Protein AF-A0A538KBG3-F1 (afdb_monomer)

Solvent-accessible surface area (backbone atoms only — not comparable to full-atom values): 5338 Å² total; per-residue (Å²): 96,61,66,56,20,49,51,47,31,50,52,24,48,50,55,20,46,52,37,50,50,42,46,49,40,60,74,72,62,55,62,70,88,40,67,69,52,41,52,44,47,64,62,32,49,74,69,29,54,88,30,61,75,75,52,90,53,98,46,68,69,59,27,49,48,51,21,41,47,48,36,24,52,49,38,38,50,53,22,48,50,52,20,48,51,43,40,48,58,51,57,64,70,69,75,67,86,84,125

pLDDT: mean 81.26, std 8.79, range [55.09, 90.75]

Radius of gyration: 18.02 Å; Cα contacts (8 Å, |Δi|>4): 89; chains: 1; bounding box: 39×24×62 Å

Foldseek 3Di:
DLVVLVVLLVVLLVLLVLLVVLLVCLLVVPDCPDPVNVVSCVSQCVQLVVQQVVDDDPDPNVSSCVSSVVSSVVSNVVSNVSSVVVVVVVVVVVPDPDD

Nearest PDB structures (foldseek):
  4k1c-assembly2_B  TM=3.228E-01  e=3.472E+00  Saccharomyces cerevisiae S288C

Secondary structure (DSSP, 8-state):
-HHHHHHHHHHHHHHHHHHHHHHHHHHTT--TTSHHHHHHHHHHHHHHGGGTTS---S-HHHHHHHHHHHHHHHHHHHHHHHHHHHHHHHHHTT-----

Structure (mmCIF, N/CA/C/O backbone):
data_AF-A0A538KBG3-F1
#
_entry.id   AF-A0A538KBG3-F1
#
loop_
_atom_site.group_PDB
_atom_site.id
_atom_site.type_symbol
_atom_site.label_atom_id
_atom_site.label_alt_id
_atom_site.label_comp_id
_atom_site.label_asym_id
_atom_site.label_entity_id
_atom_site.label_seq_id
_atom_site.pdbx_PDB_ins_code
_atom_site.Cartn_x
_atom_site.Cartn_y
_atom_site.Cartn_z
_atom_site.occupancy
_atom_site.B_iso_or_equiv
_atom_site.auth_seq_id
_atom_site.auth_comp_id
_atom_site.auth_asym_id
_atom_site.auth_atom_id
_atom_site.pdbx_PDB_model_num
ATOM 1 N N . MET A 1 1 ? 10.087 -5.346 -22.997 1.00 59.88 1 MET A N 1
ATOM 2 C CA . MET A 1 1 ? 10.309 -4.409 -21.867 1.00 59.88 1 MET A CA 1
ATOM 3 C C . MET A 1 1 ? 9.057 -3.626 -21.465 1.00 59.88 1 MET A C 1
ATOM 5 O O . MET A 1 1 ? 8.772 -3.558 -20.277 1.00 59.88 1 MET A O 1
ATOM 9 N N . LEU A 1 2 ? 8.249 -3.119 -22.406 1.00 71.81 2 LEU A N 1
ATOM 10 C CA . LEU A 1 2 ? 6.992 -2.413 -22.084 1.00 71.81 2 LEU A CA 1
ATOM 11 C C . LEU A 1 2 ? 5.945 -3.284 -21.355 1.00 71.81 2 LEU A C 1
ATOM 13 O O . LEU A 1 2 ? 5.249 -2.791 -20.471 1.00 71.81 2 LEU A O 1
ATOM 17 N N . LEU A 1 3 ? 5.865 -4.583 -21.675 1.00 77.38 3 LEU A N 1
ATOM 18 C CA . LEU A 1 3 ? 5.010 -5.539 -20.953 1.00 77.38 3 LEU A CA 1
ATOM 19 C C . LEU A 1 3 ? 5.430 -5.697 -19.484 1.00 77.38 3 LEU A C 1
ATOM 21 O O . LEU A 1 3 ? 4.574 -5.685 -18.606 1.00 77.38 3 LEU A O 1
ATOM 25 N N . LEU A 1 4 ? 6.738 -5.755 -19.213 1.00 77.00 4 LEU A N 1
ATOM 26 C CA . LEU A 1 4 ? 7.277 -5.844 -17.854 1.00 77.00 4 LEU A CA 1
ATOM 27 C C . LEU A 1 4 ? 6.943 -4.578 -17.046 1.00 77.00 4 LEU A C 1
ATOM 29 O O . LEU A 1 4 ? 6.451 -4.669 -15.927 1.00 77.00 4 LEU A O 1
ATOM 33 N N . ALA A 1 5 ? 7.122 -3.395 -17.646 1.00 74.38 5 ALA A N 1
ATOM 34 C CA . ALA A 1 5 ? 6.746 -2.123 -17.028 1.00 74.38 5 ALA A CA 1
ATOM 35 C C . ALA A 1 5 ? 5.242 -2.055 -16.702 1.00 74.38 5 ALA A C 1
ATOM 37 O O . ALA A 1 5 ? 4.861 -1.580 -15.631 1.00 74.38 5 ALA A O 1
ATOM 38 N N . ARG A 1 6 ? 4.382 -2.568 -17.597 1.00 80.38 6 ARG A N 1
ATOM 39 C CA . ARG A 1 6 ? 2.940 -2.691 -17.340 1.00 80.38 6 ARG A CA 1
ATOM 40 C C . ARG A 1 6 ? 2.647 -3.649 -16.193 1.00 80.38 6 ARG A C 1
ATOM 42 O O . ARG A 1 6 ? 1.875 -3.279 -15.322 1.00 80.38 6 ARG A O 1
ATOM 49 N N . MET A 1 7 ? 3.277 -4.822 -16.153 1.00 84.81 7 MET A N 1
ATOM 50 C CA . MET A 1 7 ? 3.083 -5.785 -15.064 1.00 84.81 7 MET A CA 1
ATOM 51 C C . MET A 1 7 ? 3.463 -5.195 -13.704 1.00 84.81 7 MET A C 1
ATOM 53 O O . MET A 1 7 ? 2.672 -5.283 -12.771 1.00 84.81 7 MET A O 1
ATOM 57 N N . VAL A 1 8 ? 4.616 -4.525 -13.604 1.00 82.44 8 VAL A N 1
ATOM 58 C CA . VAL A 1 8 ? 5.054 -3.864 -12.362 1.00 82.44 8 VAL A CA 1
ATOM 59 C C . VAL A 1 8 ? 4.066 -2.780 -11.938 1.00 82.44 8 VAL A C 1
ATOM 61 O O . VAL A 1 8 ? 3.675 -2.725 -10.774 1.00 82.44 8 VAL A O 1
ATOM 64 N N . LYS A 1 9 ? 3.608 -1.949 -12.884 1.00 82.06 9 LYS A N 1
ATOM 65 C CA . LYS A 1 9 ? 2.594 -0.929 -12.602 1.00 82.06 9 LYS A CA 1
ATOM 66 C C . LYS A 1 9 ? 1.297 -1.555 -12.090 1.00 82.06 9 LYS A C 1
ATOM 68 O O . LYS A 1 9 ? 0.740 -1.070 -11.108 1.00 82.06 9 LYS A O 1
ATOM 73 N N . THR A 1 10 ? 0.815 -2.607 -12.751 1.00 85.12 10 THR A N 1
ATOM 74 C CA . THR A 1 10 ? -0.421 -3.296 -12.370 1.00 85.12 10 THR A CA 1
ATOM 75 C C . THR A 1 10 ? -0.289 -3.903 -10.982 1.00 85.12 10 THR A C 1
ATOM 77 O O . THR A 1 10 ? -1.151 -3.657 -10.149 1.00 85.12 10 THR A O 1
ATOM 80 N N . LEU A 1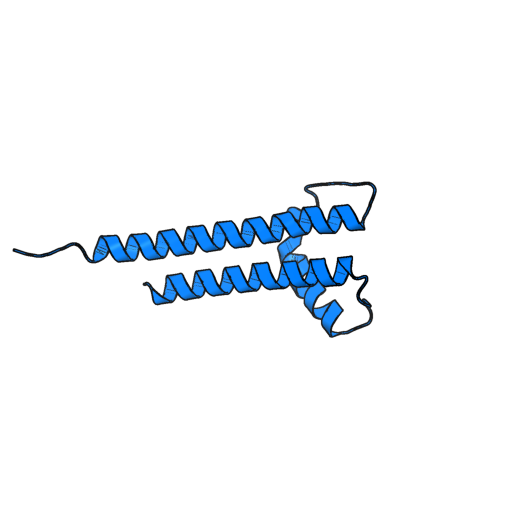 11 ? 0.808 -4.608 -10.695 1.00 87.81 11 LEU A N 1
ATOM 81 C CA . LEU A 1 11 ? 1.061 -5.192 -9.377 1.00 87.81 11 LEU A CA 1
ATOM 82 C C . LEU A 1 11 ? 1.082 -4.129 -8.280 1.00 87.81 11 LEU A C 1
ATOM 84 O O . LEU A 1 11 ? 0.377 -4.268 -7.287 1.00 87.81 11 LEU A O 1
ATOM 88 N N . ALA A 1 12 ? 1.815 -3.034 -8.476 1.00 83.06 12 ALA A N 1
ATOM 89 C CA . ALA A 1 12 ? 1.838 -1.953 -7.496 1.00 83.06 12 ALA A CA 1
ATOM 90 C C . ALA A 1 12 ? 0.466 -1.284 -7.311 1.00 83.06 12 ALA A C 1
ATOM 92 O O . ALA A 1 12 ? 0.102 -0.930 -6.193 1.00 83.06 12 ALA A O 1
ATOM 93 N N . SER A 1 13 ? -0.315 -1.150 -8.388 1.00 79.62 13 SER A N 1
ATOM 94 C CA . SER A 1 13 ? -1.682 -0.616 -8.306 1.00 79.62 13 SER A CA 1
ATOM 95 C C . SER A 1 13 ? -2.608 -1.559 -7.537 1.00 79.62 13 SER A C 1
ATOM 97 O O . SER A 1 13 ? -3.422 -1.096 -6.747 1.00 79.62 13 SER A O 1
ATOM 99 N N . VAL A 1 14 ? -2.465 -2.874 -7.735 1.00 88.31 14 VAL A N 1
ATOM 100 C CA . VAL A 1 14 ? -3.218 -3.893 -6.993 1.00 88.31 14 VAL A CA 1
ATOM 101 C C . VAL A 1 14 ? -2.862 -3.831 -5.511 1.00 88.31 14 VAL A C 1
ATOM 103 O O . VAL A 1 14 ? -3.766 -3.725 -4.694 1.00 88.31 14 VAL A O 1
ATOM 106 N N . VAL A 1 15 ? -1.572 -3.807 -5.161 1.00 86.12 15 VAL A N 1
ATOM 107 C CA . VAL A 1 15 ? -1.108 -3.694 -3.766 1.00 86.12 15 VAL A CA 1
ATOM 108 C C . VAL A 1 15 ? -1.671 -2.440 -3.094 1.00 86.12 15 VAL A C 1
ATOM 110 O O . VAL A 1 15 ? -2.259 -2.534 -2.022 1.00 86.12 15 VAL A O 1
ATOM 113 N N . ALA A 1 16 ? -1.558 -1.275 -3.741 1.00 84.62 16 ALA A N 1
ATOM 114 C CA . ALA A 1 16 ? -2.140 -0.041 -3.217 1.00 84.62 16 ALA A CA 1
ATOM 115 C C . ALA A 1 16 ? -3.669 -0.142 -3.070 1.00 84.62 16 ALA A C 1
ATOM 117 O O . ALA A 1 16 ? -4.227 0.341 -2.089 1.00 84.62 16 ALA A O 1
ATOM 118 N N . GLY A 1 17 ? -4.342 -0.799 -4.019 1.00 83.00 17 GLY A N 1
ATOM 119 C CA . GLY A 1 17 ? -5.778 -1.055 -3.971 1.00 83.00 17 GLY A CA 1
ATOM 120 C C . GLY A 1 17 ? -6.198 -1.914 -2.778 1.00 83.00 17 GLY A C 1
ATOM 121 O O . GLY A 1 17 ? -7.167 -1.560 -2.112 1.00 83.00 17 GLY A O 1
ATOM 122 N N . VAL A 1 18 ? -5.464 -2.990 -2.469 1.00 88.69 18 VAL A N 1
ATOM 123 C CA . VAL A 1 18 ? -5.752 -3.859 -1.311 1.00 88.69 18 VAL A CA 1
ATOM 124 C C . VAL A 1 18 ? -5.675 -3.054 -0.009 1.00 88.69 18 VAL A C 1
ATOM 126 O O . VAL A 1 18 ? -6.648 -3.047 0.741 1.00 88.69 18 VAL A O 1
ATOM 129 N N . ILE A 1 19 ? -4.623 -2.243 0.165 1.00 87.25 19 ILE A N 1
ATOM 130 C CA . ILE A 1 19 ? -4.457 -1.379 1.348 1.00 87.25 19 ILE A CA 1
ATOM 131 C C . ILE A 1 19 ? -5.610 -0.376 1.475 1.00 87.25 19 ILE A C 1
ATOM 133 O O . ILE A 1 19 ? -6.141 -0.161 2.564 1.00 87.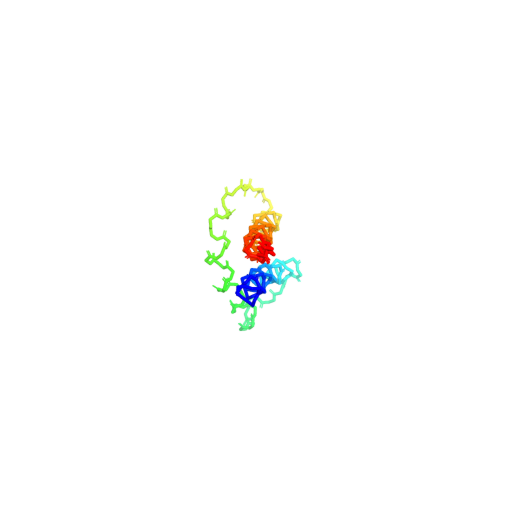25 19 ILE A O 1
ATOM 137 N N . VAL A 1 20 ? -6.037 0.239 0.365 1.00 86.31 20 VAL A N 1
ATOM 138 C CA . VAL A 1 20 ? -7.183 1.164 0.367 1.00 86.31 20 VAL A CA 1
ATOM 139 C C . VAL A 1 20 ? -8.469 0.449 0.776 1.00 86.31 20 VAL A C 1
ATOM 141 O O . VAL A 1 20 ? -9.239 0.998 1.564 1.00 86.31 20 VAL A O 1
ATOM 144 N N . VAL A 1 21 ? -8.704 -0.774 0.294 1.00 88.81 21 VAL A N 1
ATOM 145 C CA . VAL A 1 21 ? -9.865 -1.574 0.706 1.00 88.81 21 VAL A CA 1
ATOM 146 C C . VAL A 1 21 ? -9.815 -1.862 2.206 1.00 88.81 21 VAL A C 1
ATOM 148 O O . VAL A 1 21 ? -10.823 -1.646 2.876 1.00 88.81 21 VAL A O 1
ATOM 151 N N . GLY A 1 22 ? -8.664 -2.252 2.762 1.00 86.62 22 GLY A N 1
ATOM 152 C CA . GLY A 1 22 ? -8.502 -2.439 4.206 1.00 86.62 22 GLY A CA 1
ATOM 153 C C . GLY A 1 22 ? -8.825 -1.186 5.016 1.00 86.62 22 GLY A C 1
ATOM 154 O O . GLY A 1 22 ? -9.581 -1.254 5.988 1.00 86.62 22 GLY A O 1
ATOM 155 N N . ILE A 1 23 ? -8.344 -0.017 4.575 1.00 86.06 23 ILE A N 1
ATOM 156 C CA . ILE A 1 23 ? -8.676 1.275 5.198 1.00 86.06 23 ILE A CA 1
ATOM 157 C C . ILE A 1 23 ? -10.185 1.527 5.155 1.00 86.06 23 ILE A C 1
ATOM 159 O O . ILE A 1 23 ? -10.765 1.904 6.172 1.00 86.06 23 ILE A O 1
ATOM 163 N N . LEU A 1 24 ? -10.839 1.322 4.008 1.00 87.06 24 LEU A N 1
ATOM 164 C CA . LEU A 1 24 ? -12.282 1.532 3.874 1.00 87.06 24 LEU A CA 1
ATOM 165 C C . LEU A 1 24 ? -13.067 0.586 4.787 1.00 87.06 24 LEU A C 1
ATOM 167 O O . LEU A 1 24 ? -13.943 1.042 5.518 1.00 87.06 24 LEU A O 1
ATOM 171 N N . LEU A 1 25 ? -12.717 -0.703 4.809 1.00 87.50 25 LEU A N 1
ATOM 172 C CA . LEU A 1 25 ? -13.316 -1.684 5.715 1.00 87.50 25 LEU A CA 1
ATOM 173 C C . LEU A 1 25 ? -13.154 -1.250 7.177 1.00 87.50 25 LEU A C 1
ATOM 175 O O . LEU A 1 25 ? -14.110 -1.319 7.947 1.00 87.50 25 LEU A O 1
ATOM 179 N N . HIS A 1 26 ? -11.986 -0.732 7.556 1.00 85.81 26 HIS A N 1
ATOM 180 C CA . HIS A 1 26 ? -11.766 -0.189 8.894 1.00 85.81 26 HIS A CA 1
ATOM 181 C C . HIS A 1 26 ? -12.644 1.034 9.185 1.00 85.81 26 HIS A C 1
ATOM 183 O O . HIS A 1 26 ? -13.294 1.125 10.228 1.00 85.81 26 HIS A O 1
ATOM 189 N N . VAL A 1 27 ? -12.687 1.990 8.254 1.00 85.31 27 VAL A N 1
ATOM 190 C CA . VAL A 1 27 ? -13.415 3.253 8.419 1.00 85.31 27 VAL A CA 1
ATOM 191 C C . VAL A 1 27 ? -14.922 3.027 8.506 1.00 85.31 27 VAL A C 1
ATOM 193 O O . VAL A 1 27 ? -15.578 3.672 9.329 1.00 85.31 27 VAL A O 1
ATOM 196 N N . PHE A 1 28 ? -15.456 2.096 7.719 1.00 86.69 28 PHE A N 1
ATOM 197 C CA . PHE A 1 28 ? -16.867 1.717 7.747 1.00 86.69 28 PHE A CA 1
ATOM 198 C C . PHE A 1 28 ? -17.228 0.777 8.904 1.00 86.69 28 PHE A C 1
ATOM 200 O O . PHE A 1 28 ? -18.400 0.453 9.068 1.00 86.69 28 PHE A O 1
ATOM 207 N N . GLY A 1 29 ? -16.259 0.369 9.733 1.00 81.75 29 GLY A N 1
ATOM 208 C CA . GLY A 1 29 ? -16.513 -0.529 10.859 1.00 81.75 29 GLY A CA 1
ATOM 209 C C . GLY A 1 29 ? -16.932 -1.926 10.403 1.00 81.75 29 GLY A C 1
ATOM 210 O O . GLY A 1 29 ? -17.806 -2.538 11.012 1.00 81.75 29 GLY A O 1
ATOM 211 N N . ALA A 1 30 ? -16.345 -2.410 9.305 1.00 81.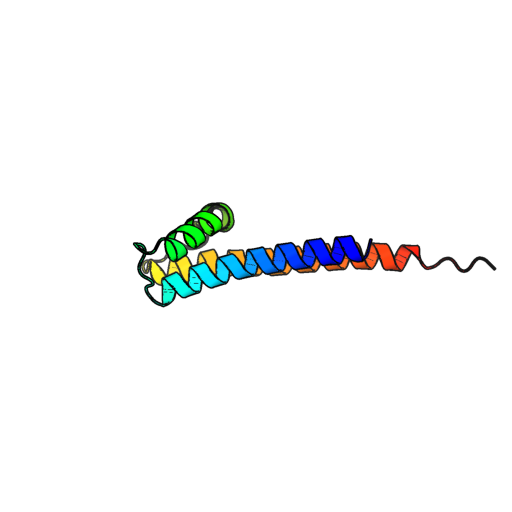94 30 ALA A N 1
ATOM 212 C CA . ALA A 1 30 ? -16.625 -3.731 8.768 1.00 81.94 30 ALA A CA 1
ATOM 213 C C . ALA A 1 30 ? -16.400 -4.809 9.834 1.00 81.94 30 ALA A C 1
ATOM 215 O O . ALA A 1 30 ? -15.451 -4.755 10.618 1.00 81.94 30 ALA A O 1
ATOM 216 N N . ASN A 1 31 ? -17.284 -5.804 9.843 1.00 83.38 31 ASN A N 1
ATOM 217 C CA . ASN A 1 31 ? -17.260 -6.852 10.848 1.00 83.38 31 ASN A CA 1
ATOM 218 C C . ASN A 1 31 ? -16.021 -7.747 10.680 1.00 83.38 31 ASN A C 1
ATOM 220 O O . ASN A 1 31 ? -15.947 -8.542 9.745 1.00 83.38 31 ASN A O 1
ATOM 224 N N . SER A 1 32 ? -15.086 -7.660 11.626 1.00 76.12 32 SER A N 1
ATOM 225 C CA . SER A 1 32 ? -13.844 -8.443 11.657 1.00 76.12 32 SER A CA 1
ATOM 226 C C . SER A 1 32 ? -14.060 -9.956 11.787 1.00 76.12 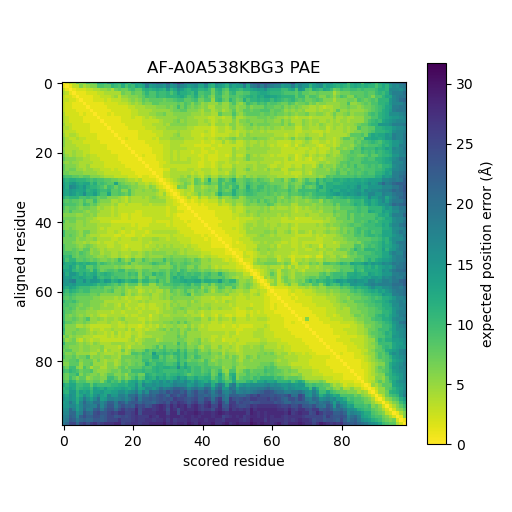32 SER A C 1
ATOM 228 O O . SER A 1 32 ? -13.123 -10.719 11.576 1.00 76.12 32 SER A O 1
ATOM 230 N N . HIS A 1 33 ? -15.273 -10.401 12.141 1.00 82.12 33 HIS A N 1
ATOM 231 C CA . HIS A 1 33 ? -15.652 -11.819 12.126 1.00 82.12 33 HIS A CA 1
ATOM 232 C C . HIS A 1 33 ? -15.937 -12.357 10.718 1.00 82.12 33 HIS A C 1
ATOM 234 O O . HIS A 1 33 ? -16.063 -13.565 10.545 1.00 82.12 33 HIS A O 1
ATOM 240 N N . ASN A 1 34 ? -16.058 -11.488 9.712 1.00 87.56 34 ASN A N 1
ATOM 241 C CA . ASN A 1 34 ? -16.235 -11.916 8.334 1.00 87.56 34 ASN A CA 1
ATOM 242 C C . ASN A 1 34 ? -14.891 -12.378 7.749 1.00 87.56 34 ASN A C 1
ATOM 244 O O . ASN A 1 34 ? -13.892 -11.657 7.811 1.00 87.56 34 ASN A O 1
ATOM 248 N N . GLU A 1 35 ? -14.880 -13.563 7.143 1.00 87.56 35 GLU A N 1
ATOM 249 C CA . GLU A 1 35 ? -13.682 -14.165 6.551 1.00 87.56 35 GL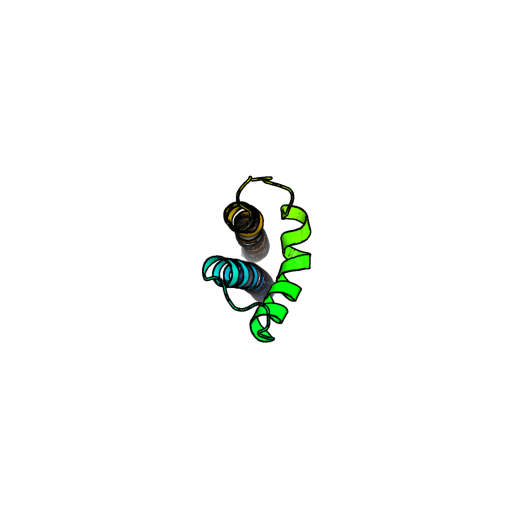U A CA 1
ATOM 250 C C . GLU A 1 35 ? -13.052 -13.292 5.460 1.00 87.56 35 GLU A C 1
ATOM 252 O O . GLU A 1 35 ? -11.831 -13.184 5.397 1.00 87.56 35 GLU A O 1
ATOM 257 N N . ILE A 1 36 ? -13.864 -12.599 4.654 1.00 86.56 36 ILE A N 1
ATOM 258 C CA . ILE A 1 36 ? -13.385 -11.702 3.591 1.00 86.56 36 ILE A CA 1
ATOM 259 C C . ILE A 1 36 ? -12.638 -10.517 4.201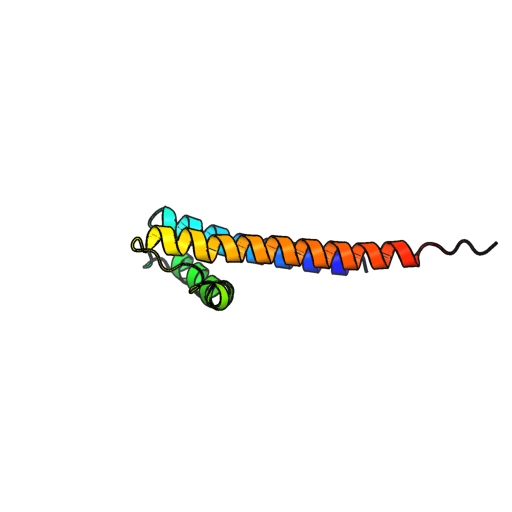 1.00 86.56 36 ILE A C 1
ATOM 261 O O . ILE A 1 36 ? -11.561 -10.146 3.741 1.00 86.56 36 ILE A O 1
ATOM 265 N N . VAL A 1 37 ? -13.202 -9.930 5.259 1.00 86.19 37 VAL A N 1
ATOM 266 C CA . VAL A 1 37 ? -12.591 -8.797 5.959 1.00 86.19 37 VAL A CA 1
ATOM 267 C C . VAL A 1 37 ? -11.255 -9.237 6.547 1.00 86.19 37 VAL A C 1
ATOM 269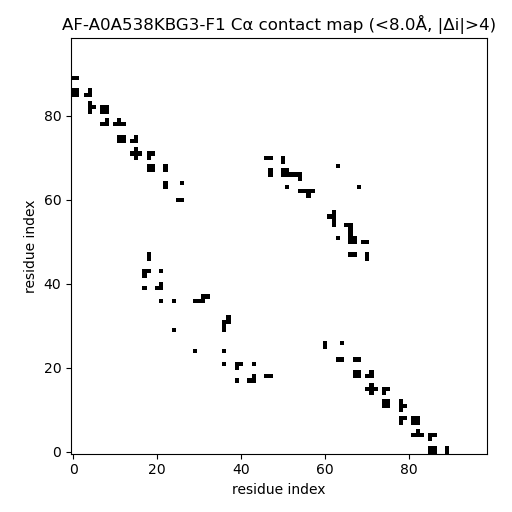 O O . VAL A 1 37 ? -10.235 -8.606 6.288 1.00 86.19 37 VAL A O 1
ATOM 272 N N . ARG A 1 38 ? -11.240 -10.362 7.269 1.00 88.50 38 ARG A N 1
ATOM 273 C CA . ARG A 1 38 ? -10.026 -10.921 7.869 1.00 88.50 38 ARG A CA 1
ATOM 274 C C . ARG A 1 38 ? -8.948 -11.228 6.829 1.00 88.50 38 ARG A C 1
ATOM 276 O O . ARG A 1 38 ? -7.800 -10.858 7.038 1.00 88.50 38 ARG A O 1
ATOM 283 N N . PHE A 1 39 ? -9.332 -11.804 5.693 1.00 89.88 39 PHE A N 1
ATOM 284 C CA . PHE A 1 39 ? -8.425 -12.075 4.581 1.00 89.88 39 PHE A CA 1
ATOM 285 C C . PHE A 1 39 ? -7.749 -10.800 4.055 1.00 89.88 39 PHE A C 1
ATOM 287 O O . PHE A 1 39 ? -6.535 -10.786 3.870 1.00 89.88 39 PHE A O 1
ATOM 294 N N . VAL A 1 40 ? -8.501 -9.709 3.866 1.00 88.62 40 VAL A N 1
ATOM 295 C CA . VAL A 1 40 ? -7.923 -8.418 3.447 1.00 88.62 40 VAL A CA 1
ATOM 296 C C . VAL A 1 40 ? -6.945 -7.888 4.500 1.00 88.62 40 VAL A C 1
ATOM 298 O O . VAL A 1 40 ? -5.819 -7.534 4.163 1.00 88.62 40 VAL A O 1
ATOM 301 N N . TYR A 1 41 ? -7.325 -7.909 5.781 1.00 88.75 41 TYR A N 1
ATOM 302 C CA . TYR A 1 41 ? -6.444 -7.484 6.875 1.00 88.75 41 TYR A CA 1
ATOM 303 C C . TYR A 1 41 ? -5.153 -8.313 6.971 1.00 88.75 41 TYR A C 1
ATOM 305 O O . TYR A 1 41 ? -4.096 -7.761 7.287 1.00 88.75 41 TYR A O 1
ATOM 313 N N . ASP A 1 42 ? -5.222 -9.616 6.700 1.00 90.75 42 ASP A N 1
ATOM 314 C CA . ASP A 1 42 ? -4.061 -10.509 6.710 1.00 90.75 42 ASP A CA 1
ATOM 315 C C . ASP A 1 42 ? -3.105 -10.225 5.538 1.00 90.75 42 ASP A C 1
ATOM 317 O O . ASP A 1 42 ? -1.889 -10.330 5.710 1.00 90.75 42 ASP A O 1
ATOM 321 N N . LEU A 1 43 ? -3.626 -9.795 4.381 1.00 89.75 43 LEU A N 1
ATOM 322 C CA . LEU A 1 43 ? -2.811 -9.298 3.266 1.00 89.75 43 LEU A CA 1
ATOM 323 C C . LEU A 1 43 ? -2.194 -7.927 3.565 1.00 89.75 43 LEU A C 1
ATOM 325 O O . LEU A 1 43 ? -1.031 -7.691 3.234 1.00 89.75 43 LEU A O 1
ATOM 329 N N . ASP A 1 44 ? -2.947 -7.033 4.206 1.00 87.06 44 ASP A N 1
ATOM 330 C CA . ASP A 1 44 ? -2.499 -5.671 4.495 1.00 87.06 44 ASP A CA 1
ATOM 331 C C . ASP A 1 44 ? -1.448 -5.613 5.593 1.00 87.06 44 ASP A C 1
ATOM 333 O O . ASP A 1 44 ? -0.488 -4.852 5.480 1.00 87.06 44 ASP A O 1
ATOM 337 N N . ARG A 1 45 ? -1.585 -6.426 6.645 1.00 87.69 45 ARG A N 1
ATOM 338 C CA . ARG A 1 45 ? -0.669 -6.451 7.795 1.00 87.69 45 ARG A CA 1
ATOM 339 C C . ARG A 1 45 ? 0.817 -6.421 7.417 1.00 87.69 45 ARG A C 1
ATOM 341 O O . ARG A 1 45 ? 1.509 -5.524 7.901 1.00 87.69 45 ARG A O 1
ATOM 348 N N . PRO A 1 46 ? 1.342 -7.334 6.579 1.00 89.62 46 PRO A N 1
ATOM 349 C CA . PRO A 1 46 ? 2.751 -7.299 6.192 1.00 89.62 46 PRO A CA 1
ATOM 350 C C . PRO A 1 46 ? 3.110 -6.074 5.336 1.00 89.62 46 PRO A C 1
ATOM 352 O O . PRO A 1 46 ? 4.230 -5.579 5.438 1.00 89.62 46 PRO A O 1
ATOM 355 N N . LEU A 1 47 ? 2.176 -5.557 4.530 1.00 86.44 47 LEU A N 1
ATOM 356 C CA . LEU A 1 47 ? 2.393 -4.396 3.657 1.00 86.44 47 LEU A CA 1
ATOM 357 C C . LEU A 1 47 ? 2.469 -3.083 4.446 1.00 86.44 47 LEU A C 1
ATOM 359 O O . LEU A 1 47 ? 3.298 -2.220 4.166 1.00 86.44 47 LEU A O 1
ATOM 363 N N . VAL A 1 48 ? 1.613 -2.922 5.453 1.00 87.44 48 VAL A N 1
ATOM 364 C CA . VAL A 1 48 ? 1.529 -1.696 6.260 1.00 87.44 48 VAL A CA 1
ATOM 365 C C . VAL A 1 48 ? 2.425 -1.736 7.496 1.00 87.44 48 VAL A C 1
ATOM 367 O O . VAL A 1 48 ? 2.675 -0.691 8.095 1.00 87.44 48 VAL A O 1
ATOM 370 N N . SER A 1 49 ? 2.956 -2.908 7.866 1.00 86.94 49 SER A N 1
ATOM 371 C CA . SER A 1 49 ? 3.837 -3.075 9.026 1.00 86.94 49 SER A CA 1
ATOM 372 C C . SER A 1 49 ? 5.013 -2.086 9.093 1.00 86.94 49 SER A C 1
ATOM 374 O O . SER A 1 49 ? 5.242 -1.551 10.175 1.00 86.94 49 SER A O 1
ATOM 376 N N . PRO A 1 50 ? 5.743 -1.755 8.010 1.00 84.81 50 PRO A N 1
ATOM 377 C CA . PRO A 1 50 ? 6.808 -0.750 8.098 1.00 84.81 50 PRO A CA 1
ATOM 378 C C . PRO A 1 50 ? 6.296 0.684 8.335 1.00 84.81 50 PRO A C 1
ATOM 380 O O . PRO A 1 50 ? 7.049 1.531 8.806 1.00 84.81 50 PRO A O 1
ATOM 383 N N . PHE A 1 51 ? 5.021 0.965 8.053 1.00 86.06 51 PHE A N 1
ATOM 384 C CA . PHE A 1 51 ? 4.407 2.294 8.169 1.00 86.06 51 PHE A CA 1
ATOM 385 C C . PHE A 1 51 ? 3.567 2.466 9.447 1.00 86.06 51 PHE A C 1
ATOM 387 O O . PHE A 1 51 ? 3.153 3.576 9.778 1.00 86.06 51 PHE A O 1
ATOM 394 N N . GLN A 1 52 ? 3.317 1.385 10.193 1.00 79.56 52 GLN A N 1
ATOM 395 C CA . GLN A 1 52 ? 2.377 1.357 11.322 1.00 79.56 52 GLN A CA 1
ATOM 396 C C . GLN A 1 52 ? 2.780 2.231 12.523 1.00 79.56 52 GLN A C 1
ATOM 398 O O . GLN A 1 52 ? 1.924 2.552 13.347 1.00 79.56 52 GLN A O 1
ATOM 403 N N . SER A 1 53 ? 4.048 2.643 12.595 1.00 82.25 53 SER A N 1
ATOM 404 C CA . SER A 1 53 ? 4.608 3.460 13.680 1.00 82.25 53 SER A CA 1
ATOM 405 C C . SER A 1 53 ? 4.920 4.905 13.266 1.00 82.25 53 SER A C 1
ATOM 407 O O . SER A 1 53 ? 5.569 5.615 14.029 1.00 82.25 53 SER A O 1
ATOM 409 N N . LEU A 1 54 ? 4.501 5.347 12.070 1.00 82.06 54 LEU A N 1
ATOM 410 C CA . LEU A 1 54 ? 4.803 6.698 11.574 1.00 82.06 54 LEU A CA 1
ATOM 411 C C . LEU A 1 54 ? 4.089 7.793 12.368 1.00 82.06 54 LEU A C 1
ATOM 413 O O . LEU A 1 54 ? 4.696 8.797 12.728 1.00 82.06 54 LEU A O 1
ATOM 417 N N . PHE A 1 55 ? 2.809 7.585 12.662 1.00 83.56 55 PHE A N 1
ATOM 418 C CA . PHE A 1 55 ? 2.021 8.458 13.518 1.00 83.56 55 PHE A CA 1
ATOM 419 C C . PHE A 1 55 ? 1.463 7.647 14.682 1.00 83.56 55 PHE A C 1
ATOM 421 O O . PHE A 1 55 ? 0.883 6.579 14.485 1.00 83.56 55 PHE A O 1
ATOM 428 N N . ASN A 1 56 ? 1.618 8.177 15.894 1.00 80.50 56 ASN A N 1
ATOM 429 C CA . ASN A 1 56 ? 0.973 7.665 17.098 1.00 80.50 56 ASN A CA 1
ATOM 430 C C . ASN A 1 56 ? -0.050 8.703 17.543 1.00 80.50 56 ASN A C 1
ATOM 432 O O . ASN A 1 56 ? 0.308 9.766 18.049 1.00 80.50 56 ASN A O 1
ATOM 436 N N . LEU A 1 57 ? -1.323 8.423 17.283 1.00 81.81 57 LEU A N 1
ATOM 437 C CA . LEU A 1 57 ? -2.421 9.331 17.588 1.00 81.81 57 LEU A CA 1
ATOM 438 C C . LEU A 1 57 ? -3.302 8.733 18.676 1.00 81.81 57 LEU A C 1
ATOM 440 O O . LEU A 1 57 ? -3.462 7.523 18.760 1.00 81.81 57 LEU A O 1
ATOM 444 N N . HIS A 1 58 ? -3.951 9.593 19.459 1.00 80.94 58 HIS A N 1
ATOM 445 C CA . HIS A 1 58 ? -4.878 9.157 20.508 1.00 80.94 58 HIS A CA 1
ATOM 446 C C . HIS A 1 58 ? -6.115 8.425 19.955 1.00 80.94 58 HIS A C 1
ATOM 448 O O . HIS A 1 58 ? -6.734 7.633 20.660 1.00 80.94 58 HIS A O 1
ATOM 454 N N . SER A 1 59 ? -6.485 8.675 18.694 1.00 83.00 59 SER A N 1
ATOM 455 C CA . SER A 1 59 ? -7.582 7.976 18.022 1.00 83.00 59 SER A CA 1
ATOM 456 C C . SER A 1 59 ? -7.041 6.840 17.158 1.00 83.00 59 SER A C 1
ATOM 458 O O . SER A 1 59 ? -6.434 7.086 16.114 1.00 83.00 59 SER A O 1
ATOM 460 N N . ALA A 1 60 ? -7.333 5.598 17.553 1.00 80.25 60 ALA A N 1
ATOM 461 C CA . ALA A 1 60 ? -6.936 4.394 16.818 1.00 80.25 60 ALA A CA 1
ATOM 462 C C . ALA A 1 60 ? -7.411 4.408 15.353 1.00 80.25 60 ALA A C 1
ATOM 464 O O . ALA A 1 60 ? -6.677 4.014 14.448 1.00 80.25 60 ALA A O 1
ATOM 465 N N . LYS A 1 61 ? -8.617 4.936 15.104 1.00 81.56 61 LYS A N 1
ATOM 466 C CA . LYS A 1 61 ? -9.180 5.052 13.753 1.00 81.56 61 LYS A CA 1
ATOM 467 C C . LYS A 1 61 ? -8.368 6.016 12.888 1.00 81.56 61 LYS A C 1
ATOM 469 O O . LYS A 1 61 ? -8.041 5.695 11.749 1.00 81.56 61 LYS A O 1
ATOM 474 N N . LEU A 1 62 ? -8.017 7.183 13.435 1.00 82.88 62 LEU A N 1
ATOM 475 C CA . LEU A 1 62 ? -7.231 8.190 12.717 1.00 82.88 62 LEU A CA 1
ATOM 476 C C . LEU A 1 62 ? -5.796 7.706 12.472 1.00 82.88 62 LEU A C 1
ATOM 478 O O . LEU A 1 62 ? -5.246 7.933 11.398 1.00 82.88 62 LEU A O 1
ATOM 482 N N . GLN A 1 63 ? -5.218 6.987 13.438 1.00 86.44 63 GLN A N 1
ATOM 483 C CA . GLN A 1 63 ? -3.900 6.371 13.309 1.00 86.44 63 GLN A CA 1
ATOM 484 C C . GLN A 1 63 ? -3.845 5.380 12.141 1.00 86.44 63 GLN A C 1
ATOM 486 O O . GLN A 1 63 ? -2.930 5.456 11.324 1.00 86.44 63 GLN A O 1
ATOM 491 N N . ILE A 1 64 ? -4.833 4.486 12.028 1.00 84.75 64 ILE A N 1
ATOM 492 C CA . ILE A 1 64 ? -4.899 3.515 10.927 1.00 84.75 64 ILE A CA 1
ATOM 493 C C . ILE A 1 64 ? -5.053 4.232 9.589 1.00 84.75 64 ILE A C 1
ATOM 495 O O . ILE A 1 64 ? -4.274 3.975 8.675 1.00 84.75 64 ILE A O 1
ATOM 499 N N . VAL A 1 65 ? -5.987 5.182 9.486 1.00 86.44 65 VAL A N 1
ATOM 500 C CA . VAL A 1 65 ? -6.215 5.936 8.243 1.00 86.44 65 VAL A CA 1
ATOM 501 C C . VAL A 1 65 ? -4.942 6.634 7.762 1.00 86.44 65 VAL A C 1
ATOM 503 O O . VAL A 1 65 ? -4.628 6.559 6.576 1.00 86.44 65 VAL A O 1
ATOM 506 N N . LEU A 1 66 ? -4.186 7.280 8.654 1.00 86.69 66 LEU A N 1
ATOM 507 C CA . LEU A 1 66 ? -2.960 7.981 8.270 1.00 86.69 66 LEU A CA 1
ATOM 508 C C . LEU A 1 66 ? -1.810 7.025 7.950 1.00 86.69 66 LEU A C 1
ATOM 510 O O . LEU A 1 66 ? -1.206 7.143 6.887 1.00 86.69 66 LEU A O 1
ATOM 514 N N . ASN A 1 67 ? -1.512 6.066 8.830 1.00 89.69 67 ASN A N 1
ATOM 515 C CA . ASN A 1 67 ? -0.363 5.175 8.650 1.00 89.69 67 ASN A CA 1
ATOM 516 C C . ASN A 1 67 ? -0.543 4.279 7.421 1.00 89.69 67 ASN A C 1
ATOM 518 O O . ASN A 1 67 ? 0.368 4.133 6.605 1.00 89.69 67 ASN A O 1
ATOM 522 N N . TRP A 1 68 ? -1.740 3.718 7.251 1.00 89.50 68 TRP A N 1
ATOM 523 C CA . TRP A 1 68 ? -2.044 2.853 6.116 1.00 89.50 68 TRP A CA 1
ATOM 524 C C . TRP A 1 68 ? -2.264 3.682 4.850 1.00 89.50 68 TRP A C 1
ATOM 526 O O . TRP A 1 68 ? -1.863 3.265 3.766 1.00 89.50 68 TRP A O 1
ATOM 536 N N . GLY A 1 69 ? -2.833 4.887 4.972 1.00 86.44 69 GLY A N 1
ATOM 537 C CA . GLY A 1 69 ? -2.984 5.818 3.853 1.00 86.44 69 GLY A CA 1
ATOM 538 C C . GLY A 1 69 ? -1.639 6.234 3.259 1.00 86.44 69 GLY A C 1
ATOM 539 O O . GLY A 1 69 ? -1.482 6.257 2.038 1.00 86.44 69 GLY A O 1
ATOM 540 N N . ILE A 1 70 ? -0.636 6.482 4.106 1.00 88.12 70 ILE A N 1
ATOM 541 C CA . ILE A 1 70 ? 0.736 6.749 3.658 1.00 88.12 70 ILE A CA 1
ATOM 542 C C . ILE A 1 70 ? 1.336 5.520 2.985 1.00 88.12 70 ILE A C 1
ATOM 544 O O . ILE A 1 70 ? 1.939 5.666 1.924 1.00 88.12 70 ILE A O 1
ATOM 548 N N . ALA A 1 71 ? 1.133 4.320 3.536 1.00 87.25 71 ALA A N 1
ATOM 549 C CA . ALA A 1 71 ? 1.581 3.091 2.888 1.00 87.25 71 ALA A CA 1
ATOM 550 C C . ALA A 1 71 ? 1.013 2.984 1.460 1.00 87.25 71 ALA A C 1
ATOM 552 O O . ALA A 1 71 ? 1.773 2.834 0.502 1.00 87.25 71 ALA A O 1
ATOM 553 N N . ALA A 1 72 ? -0.302 3.164 1.292 1.00 85.56 72 ALA A N 1
ATOM 554 C CA . ALA A 1 72 ? -0.955 3.139 -0.017 1.00 85.56 72 ALA A CA 1
ATOM 555 C C . ALA A 1 72 ? -0.370 4.183 -0.988 1.00 85.56 72 ALA A C 1
ATOM 557 O O . ALA A 1 72 ? -0.061 3.857 -2.138 1.00 85.56 72 ALA A O 1
ATOM 558 N N . ALA A 1 73 ? -0.164 5.420 -0.524 1.00 84.81 73 ALA A N 1
ATOM 559 C CA . ALA A 1 73 ? 0.421 6.490 -1.330 1.00 84.81 73 ALA A CA 1
ATOM 560 C C . ALA A 1 73 ? 1.864 6.173 -1.761 1.00 84.81 73 ALA A C 1
ATOM 562 O O . ALA A 1 73 ? 2.215 6.351 -2.930 1.00 84.81 73 ALA A O 1
ATOM 563 N N . VAL A 1 74 ? 2.687 5.653 -0.846 1.00 88.56 74 VAL A N 1
ATOM 564 C CA . VAL A 1 74 ? 4.076 5.265 -1.121 1.00 88.56 74 VAL A CA 1
ATOM 565 C C . VAL A 1 74 ? 4.124 4.133 -2.144 1.00 88.56 74 VAL A C 1
ATOM 567 O O . VAL A 1 74 ? 4.844 4.255 -3.135 1.00 88.56 74 VAL A O 1
ATOM 570 N N . TYR A 1 75 ? 3.328 3.073 -1.978 1.00 85.12 75 TYR A N 1
ATOM 571 C CA . TYR A 1 75 ? 3.291 1.968 -2.941 1.00 85.12 75 TYR A CA 1
ATOM 572 C C . TYR A 1 75 ? 2.828 2.422 -4.331 1.00 85.12 75 TYR A C 1
ATOM 574 O O . TYR A 1 75 ? 3.448 2.053 -5.335 1.00 85.12 75 TYR A O 1
ATOM 582 N N . ALA A 1 76 ? 1.803 3.276 -4.411 1.00 82.12 76 ALA A N 1
ATOM 583 C CA . ALA A 1 76 ? 1.335 3.832 -5.678 1.00 82.12 76 ALA A CA 1
ATOM 584 C C . ALA A 1 76 ? 2.407 4.700 -6.363 1.00 82.12 76 ALA A C 1
ATOM 586 O O . ALA A 1 76 ? 2.635 4.583 -7.574 1.00 82.12 76 ALA A O 1
ATOM 587 N N . MET A 1 77 ? 3.097 5.547 -5.594 1.00 86.25 77 MET A N 1
ATOM 588 C CA . MET A 1 77 ? 4.136 6.443 -6.099 1.00 86.25 77 MET A CA 1
ATOM 589 C C . MET A 1 77 ? 5.379 5.673 -6.556 1.00 86.25 77 MET A C 1
ATOM 591 O O . MET A 1 77 ? 5.828 5.862 -7.689 1.00 86.25 77 MET A O 1
ATOM 595 N N . VAL A 1 78 ? 5.899 4.765 -5.726 1.00 84.62 78 VAL A N 1
ATOM 596 C CA . VAL A 1 78 ? 7.071 3.931 -6.041 1.00 84.62 78 VAL A CA 1
ATOM 597 C C . VAL A 1 78 ? 6.783 3.031 -7.239 1.00 84.62 78 VAL A C 1
ATOM 599 O O . VAL A 1 78 ? 7.570 2.995 -8.184 1.00 84.62 78 VAL A O 1
ATOM 602 N N . GLY A 1 79 ? 5.625 2.370 -7.265 1.00 80.44 79 GLY A N 1
ATOM 603 C CA . GLY A 1 79 ? 5.218 1.531 -8.388 1.00 80.44 79 GLY A CA 1
ATOM 604 C C . GLY A 1 79 ? 5.113 2.294 -9.704 1.00 80.44 79 GLY A C 1
ATOM 605 O O . GLY A 1 79 ? 5.602 1.840 -10.741 1.00 80.44 79 GLY A O 1
ATOM 606 N N . THR A 1 80 ? 4.523 3.491 -9.662 1.00 78.69 80 THR A N 1
ATOM 607 C CA . THR A 1 80 ? 4.424 4.365 -10.835 1.00 78.69 80 THR A CA 1
ATOM 608 C C . THR A 1 80 ? 5.799 4.851 -11.286 1.00 78.69 80 THR A C 1
ATOM 610 O O . THR A 1 80 ? 6.070 4.860 -12.487 1.00 78.69 80 THR A O 1
ATOM 613 N N . LEU A 1 81 ? 6.684 5.221 -10.358 1.00 83.81 81 LEU A N 1
ATOM 614 C CA . LEU A 1 81 ? 8.040 5.663 -10.672 1.00 83.81 81 LEU A CA 1
ATOM 615 C C . LEU A 1 81 ? 8.849 4.544 -11.336 1.00 83.81 81 LEU A C 1
ATOM 617 O O . LEU A 1 81 ? 9.387 4.754 -12.420 1.00 83.81 81 LEU A O 1
ATOM 621 N N . ILE A 1 82 ? 8.867 3.342 -10.752 1.00 81.75 82 ILE A N 1
ATOM 622 C CA . ILE A 1 82 ? 9.568 2.180 -11.318 1.00 81.75 82 ILE A CA 1
ATOM 623 C C . ILE A 1 82 ? 9.022 1.855 -12.712 1.00 81.75 82 ILE A C 1
ATOM 625 O O . ILE A 1 82 ? 9.795 1.685 -13.655 1.00 81.75 82 ILE A O 1
ATOM 629 N N . ALA A 1 83 ? 7.698 1.832 -12.884 1.00 78.62 83 ALA A N 1
ATOM 630 C CA . ALA A 1 83 ? 7.089 1.588 -14.188 1.00 78.62 83 ALA A CA 1
ATOM 631 C C . ALA A 1 83 ? 7.491 2.644 -15.232 1.00 78.62 83 ALA A C 1
ATOM 633 O O . ALA A 1 83 ? 7.756 2.299 -16.385 1.00 78.62 83 ALA A O 1
ATOM 634 N N . ARG A 1 84 ? 7.572 3.924 -14.838 1.00 78.81 84 ARG A N 1
ATOM 635 C CA . ARG A 1 84 ? 8.033 5.014 -15.714 1.00 78.81 84 ARG A CA 1
ATOM 636 C C . ARG A 1 84 ? 9.506 4.868 -16.076 1.00 78.81 84 ARG A C 1
ATOM 638 O O . ARG A 1 84 ? 9.837 5.063 -17.239 1.00 78.81 84 ARG A O 1
ATOM 645 N N . LEU A 1 85 ? 10.366 4.488 -15.132 1.00 81.44 85 LEU A N 1
ATOM 646 C CA . LEU A 1 85 ? 11.786 4.240 -15.396 1.00 81.44 85 LEU A CA 1
ATOM 647 C C . LEU A 1 85 ? 11.974 3.067 -16.369 1.00 81.44 85 LEU A C 1
ATOM 649 O O . LEU A 1 85 ? 12.677 3.206 -17.365 1.00 81.44 85 LEU A O 1
ATOM 653 N N . LEU A 1 86 ? 11.273 1.950 -16.151 1.00 79.31 86 LEU A N 1
ATOM 654 C CA . LEU A 1 86 ? 11.310 0.787 -17.046 1.00 79.31 86 LEU A CA 1
ATOM 655 C C . LEU A 1 86 ? 10.787 1.113 -18.454 1.00 79.31 86 LEU A C 1
ATOM 657 O O . LEU A 1 86 ? 11.337 0.639 -19.449 1.00 79.31 86 LEU A O 1
ATOM 661 N N . ALA A 1 87 ? 9.738 1.934 -18.556 1.00 76.12 87 ALA A N 1
ATOM 662 C CA . ALA A 1 87 ? 9.223 2.405 -19.839 1.00 76.12 87 ALA A CA 1
ATOM 663 C C . ALA A 1 87 ? 10.184 3.395 -20.522 1.00 76.12 87 ALA A C 1
ATOM 665 O O . ALA A 1 87 ? 10.383 3.310 -21.731 1.00 76.12 87 ALA A O 1
ATOM 666 N N . GLY A 1 88 ? 10.811 4.293 -19.759 1.00 72.44 88 GLY A N 1
ATOM 667 C CA . GLY A 1 88 ? 11.788 5.261 -20.258 1.00 72.44 88 GLY A CA 1
ATOM 668 C C . GLY A 1 88 ? 13.032 4.587 -20.833 1.00 72.44 88 GLY A C 1
ATOM 669 O O . GLY A 1 88 ? 13.419 4.889 -21.957 1.00 72.44 88 GLY A O 1
ATOM 670 N N . VAL A 1 89 ? 13.593 3.598 -20.129 1.00 66.75 89 VAL A N 1
ATOM 671 C CA . VAL A 1 89 ? 14.725 2.789 -20.622 1.00 66.75 89 VAL A CA 1
ATOM 672 C C . VAL A 1 89 ? 14.377 2.078 -21.939 1.00 66.75 89 VAL A C 1
ATOM 674 O O . VAL A 1 89 ? 15.211 2.006 -22.841 1.00 66.75 89 VAL A O 1
ATOM 677 N N . ALA A 1 90 ? 13.133 1.613 -22.099 1.00 60.97 90 ALA A N 1
ATOM 678 C CA . ALA A 1 90 ? 12.680 0.971 -23.334 1.00 60.97 90 ALA A CA 1
ATOM 679 C C . ALA A 1 90 ? 12.574 1.941 -24.529 1.00 60.97 90 ALA A C 1
ATOM 681 O O . ALA A 1 90 ? 12.815 1.529 -25.663 1.00 60.97 90 ALA A O 1
ATOM 682 N N . LEU A 1 91 ? 12.237 3.215 -24.294 1.00 59.25 91 LEU A N 1
ATOM 683 C CA . LEU A 1 91 ? 12.144 4.240 -25.343 1.00 59.25 91 LEU A CA 1
ATOM 684 C C . LEU A 1 91 ? 13.524 4.750 -25.782 1.00 59.25 91 LEU A C 1
ATOM 686 O O . LEU A 1 91 ? 13.729 5.021 -26.964 1.00 59.25 91 LEU A O 1
ATOM 690 N N . THR A 1 9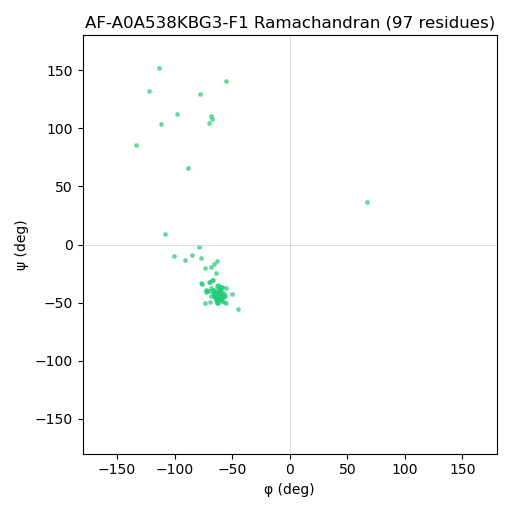2 ? 14.495 4.817 -24.866 1.00 61.25 92 THR A N 1
ATOM 691 C CA . THR A 1 92 ? 15.877 5.216 -25.182 1.00 61.25 92 THR A CA 1
ATOM 692 C C . THR A 1 92 ? 16.593 4.183 -26.065 1.00 61.25 92 THR A C 1
ATOM 694 O O . THR A 1 92 ? 17.414 4.554 -26.900 1.00 61.25 92 THR A O 1
ATOM 697 N N . GLY A 1 93 ? 16.248 2.895 -25.945 1.00 57.09 93 GLY A N 1
ATOM 698 C CA . GLY A 1 93 ? 16.836 1.810 -26.743 1.00 57.09 93 GLY A CA 1
ATOM 699 C C . GLY A 1 93 ? 16.390 1.746 -28.213 1.00 57.09 93 GLY A C 1
ATOM 700 O O . GLY A 1 93 ? 17.098 1.165 -29.027 1.00 57.09 93 GLY A O 1
ATOM 701 N N . TYR A 1 94 ? 15.257 2.357 -28.583 1.00 55.09 94 TYR A N 1
ATOM 702 C CA . TYR A 1 94 ? 14.731 2.320 -29.961 1.00 55.09 94 TYR A CA 1
ATOM 703 C C . TYR A 1 94 ? 15.338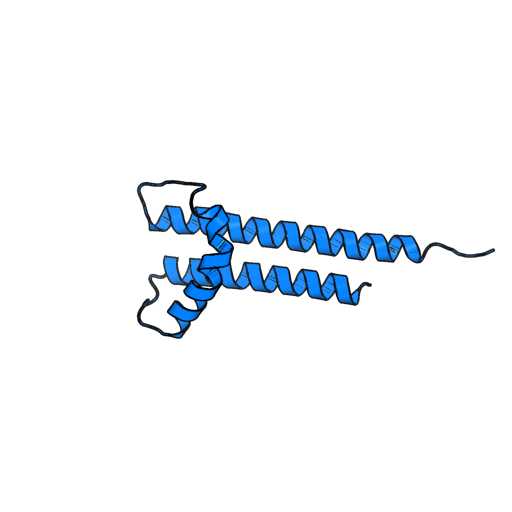 3.403 -30.877 1.00 55.09 94 TYR A C 1
ATOM 705 O O . TYR A 1 94 ? 15.154 3.389 -32.092 1.00 55.09 94 TYR A O 1
ATOM 713 N N . ARG A 1 95 ? 16.097 4.356 -30.319 1.00 59.84 95 ARG A N 1
ATOM 714 C CA . ARG A 1 95 ? 16.685 5.480 -31.061 1.00 59.84 95 ARG A CA 1
ATOM 715 C C . ARG A 1 95 ? 18.058 5.121 -31.642 1.00 59.84 95 ARG A C 1
ATOM 717 O O . ARG A 1 95 ? 19.069 5.695 -31.250 1.00 59.84 95 ARG A O 1
ATOM 724 N N . ARG A 1 96 ? 18.103 4.191 -32.596 1.00 55.56 96 ARG A N 1
ATOM 725 C CA . ARG A 1 96 ? 19.212 4.101 -33.562 1.00 55.56 96 ARG A CA 1
ATOM 726 C C . ARG A 1 96 ? 18.673 3.928 -34.983 1.00 55.56 96 ARG A C 1
ATOM 728 O O . ARG A 1 96 ? 18.579 2.800 -35.455 1.00 55.56 96 ARG A O 1
ATOM 735 N N . PRO A 1 97 ? 18.341 5.026 -35.684 1.00 56.22 97 PRO A N 1
ATOM 736 C CA . PRO A 1 97 ? 18.394 5.015 -37.133 1.00 56.22 97 PRO A CA 1
ATOM 737 C C . PRO A 1 97 ? 19.875 4.959 -37.529 1.00 56.22 97 PRO A C 1
ATOM 739 O O . PRO A 1 97 ? 20.617 5.924 -37.364 1.00 56.22 97 PRO A O 1
ATOM 742 N N . ILE A 1 98 ? 20.306 3.778 -37.956 1.00 66.19 98 ILE A N 1
ATOM 743 C CA . ILE A 1 98 ? 21.509 3.597 -38.766 1.00 66.19 98 ILE A CA 1
ATOM 744 C C . ILE A 1 98 ? 21.218 4.230 -40.132 1.00 66.19 98 ILE A C 1
ATOM 746 O O . ILE A 1 98 ? 20.367 3.732 -40.868 1.00 66.19 98 ILE A O 1
ATOM 750 N N . LEU A 1 99 ? 21.855 5.372 -40.394 1.00 64.75 99 LEU A N 1
ATOM 751 C CA . LEU A 1 99 ? 22.114 5.894 -41.736 1.00 64.75 99 LEU A CA 1
ATOM 752 C C . LEU A 1 99 ? 23.498 5.406 -42.161 1.00 64.75 99 LEU A C 1
ATOM 754 O O . LEU A 1 99 ? 24.392 5.405 -41.280 1.00 64.75 99 LEU A O 1
#

Mean predicted aligned error: 7.97 Å

Sequence (99 aa):
MLLLARMVKTLASVVAGVIVVGILLHVFGANSHNEIVRFVYDLDRPLVSPFQSLFNLHSAKLQIVLNWGIAAAVYAMVGTLIARLLAGVALTGYRRPIL